Protein AF-A0A7C4X0G4-F1 (afdb_monomer)

Structure (mmCIF, N/CA/C/O backbone):
data_AF-A0A7C4X0G4-F1
#
_entry.id   AF-A0A7C4X0G4-F1
#
loop_
_atom_site.group_PDB
_atom_site.id
_atom_site.type_symbol
_atom_site.label_atom_id
_atom_site.label_alt_id
_atom_site.label_comp_id
_atom_site.label_asym_id
_atom_site.label_entity_id
_atom_site.label_seq_id
_atom_site.pdbx_PDB_ins_code
_atom_site.Cartn_x
_atom_site.Cartn_y
_atom_site.Cartn_z
_atom_site.occupancy
_atom_site.B_iso_or_equiv
_atom_site.auth_seq_id
_atom_site.auth_comp_id
_atom_site.auth_asym_id
_atom_site.auth_atom_id
_atom_site.pdbx_PDB_model_num
ATOM 1 N N . GLY A 1 1 ? 2.304 -13.188 -18.668 1.00 82.88 1 GLY A N 1
ATOM 2 C CA . GLY A 1 1 ? 3.392 -12.308 -19.144 1.00 82.88 1 GLY A CA 1
ATOM 3 C C . GLY A 1 1 ? 4.540 -12.319 -18.151 1.00 82.88 1 GLY A C 1
ATOM 4 O O . GLY A 1 1 ? 4.362 -12.902 -17.090 1.00 82.88 1 GLY A O 1
ATOM 5 N N . PRO A 1 2 ? 5.682 -11.684 -18.457 1.00 87.19 2 PRO A N 1
ATOM 6 C CA . PRO A 1 2 ? 6.880 -11.717 -17.606 1.00 87.19 2 PRO A CA 1
ATOM 7 C C . PRO A 1 2 ? 6.663 -11.154 -16.192 1.00 87.19 2 PRO A C 1
ATOM 9 O O . PRO A 1 2 ? 7.375 -11.535 -15.275 1.00 87.19 2 PRO A O 1
ATOM 12 N N . LEU A 1 3 ? 5.654 -10.297 -16.003 1.00 85.38 3 LEU A N 1
ATOM 13 C CA . LEU A 1 3 ? 5.280 -9.729 -14.701 1.00 85.38 3 LEU A CA 1
ATOM 14 C C . LEU A 1 3 ? 4.028 -10.377 -14.078 1.00 85.38 3 LEU A C 1
ATOM 16 O O . LEU A 1 3 ? 3.510 -9.891 -13.078 1.00 85.38 3 LEU A O 1
ATOM 20 N N . ALA A 1 4 ? 3.489 -11.445 -14.672 1.00 90.88 4 ALA A N 1
ATOM 21 C CA . ALA A 1 4 ? 2.280 -12.078 -14.148 1.00 90.88 4 ALA A CA 1
ATOM 22 C C . ALA A 1 4 ? 2.553 -12.737 -12.787 1.00 90.88 4 ALA A C 1
ATOM 24 O O . ALA A 1 4 ? 3.503 -13.501 -12.649 1.00 9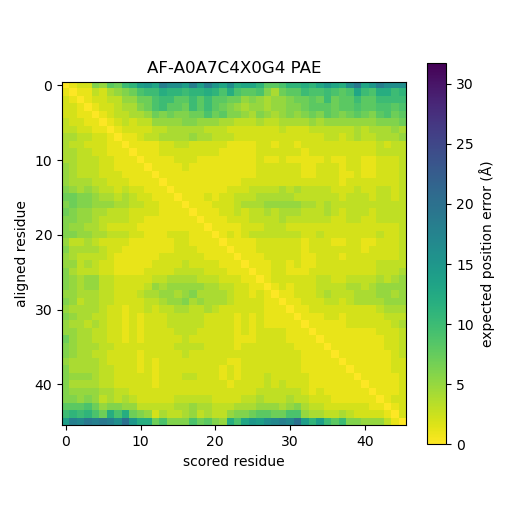0.88 4 ALA A O 1
ATOM 25 N N . GLY A 1 5 ? 1.696 -12.452 -11.802 1.00 90.88 5 GLY A N 1
ATOM 26 C CA . GLY A 1 5 ? 1.822 -12.966 -10.434 1.00 90.88 5 GLY A CA 1
ATOM 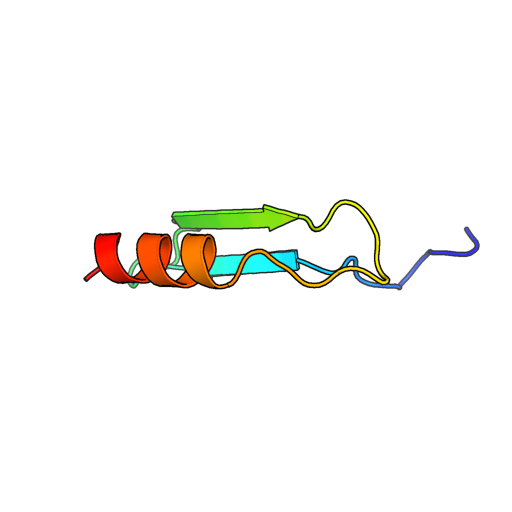27 C C . GLY A 1 5 ? 2.700 -12.117 -9.510 1.00 90.88 5 GLY A C 1
ATOM 28 O O . GLY A 1 5 ? 2.749 -12.397 -8.315 1.00 90.88 5 GLY A O 1
ATOM 29 N N . LEU A 1 6 ? 3.352 -11.069 -10.024 1.00 91.31 6 LEU A N 1
ATOM 30 C CA . LEU A 1 6 ? 4.056 -10.087 -9.200 1.00 91.31 6 LEU A CA 1
ATOM 31 C C . LEU A 1 6 ? 3.100 -8.973 -8.766 1.00 91.31 6 LEU A C 1
ATOM 33 O O . LEU A 1 6 ? 2.240 -8.541 -9.534 1.00 91.31 6 LEU A O 1
ATOM 37 N N . LEU A 1 7 ? 3.270 -8.494 -7.534 1.00 92.25 7 LEU A N 1
ATOM 38 C CA . LEU A 1 7 ? 2.532 -7.346 -7.014 1.00 92.25 7 LEU A CA 1
ATOM 39 C C . LEU A 1 7 ? 3.301 -6.055 -7.305 1.00 92.25 7 LEU A C 1
ATOM 41 O O . LEU A 1 7 ? 4.519 -5.996 -7.131 1.00 92.25 7 LEU A O 1
ATOM 45 N N . ALA A 1 8 ? 2.582 -5.009 -7.713 1.00 93.44 8 ALA A N 1
ATOM 46 C CA . ALA A 1 8 ? 3.141 -3.664 -7.778 1.00 93.44 8 ALA A CA 1
ATOM 47 C C . ALA A 1 8 ? 3.389 -3.124 -6.360 1.00 93.44 8 ALA A C 1
ATOM 49 O O . ALA A 1 8 ? 2.653 -3.441 -5.423 1.00 93.44 8 ALA A O 1
ATOM 50 N N . ARG A 1 9 ? 4.405 -2.270 -6.198 1.00 96.31 9 ARG A N 1
ATOM 51 C CA . ARG A 1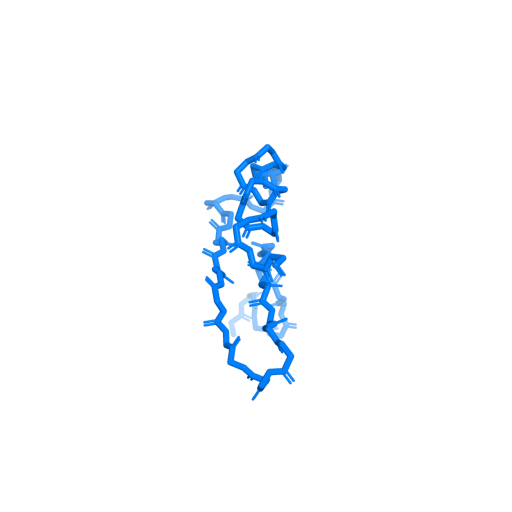 9 ? 4.619 -1.547 -4.941 1.00 96.31 9 ARG A CA 1
ATOM 52 C C . ARG A 1 9 ? 3.505 -0.514 -4.774 1.00 96.31 9 ARG A C 1
ATOM 54 O O . ARG A 1 9 ? 3.303 0.345 -5.632 1.00 96.31 9 ARG A O 1
ATOM 61 N N . SER A 1 10 ? 2.734 -0.621 -3.701 1.00 97.31 10 SER A N 1
ATOM 62 C CA . SER A 1 10 ? 1.587 0.252 -3.440 1.00 97.31 10 SER A CA 1
ATOM 63 C C . SER A 1 10 ? 1.285 0.319 -1.947 1.00 97.31 10 SER A C 1
ATOM 65 O O . SER A 1 10 ? 1.636 -0.593 -1.199 1.00 97.31 10 SER A O 1
ATOM 67 N N . VAL A 1 11 ? 0.615 1.389 -1.529 1.00 97.62 11 VAL A N 1
ATOM 68 C CA . VAL A 1 11 ? 0.113 1.582 -0.165 1.00 97.62 11 VAL A CA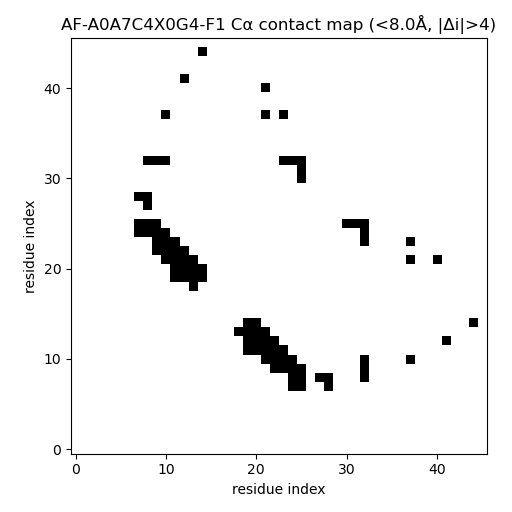 1
ATOM 69 C C . VAL A 1 11 ? -1.403 1.727 -0.223 1.00 97.62 11 VAL A C 1
ATOM 71 O O . VAL A 1 11 ? -1.923 2.488 -1.037 1.00 97.62 11 VAL A O 1
ATOM 74 N N . ILE A 1 12 ? -2.119 0.998 0.632 1.00 97.56 12 ILE A N 1
ATOM 75 C CA . ILE A 1 12 ? -3.578 1.076 0.764 1.00 97.56 12 ILE A CA 1
ATOM 76 C C . ILE A 1 12 ? -3.915 1.290 2.238 1.00 97.56 12 ILE A C 1
ATOM 78 O O . ILE A 1 12 ? -3.400 0.567 3.091 1.00 97.56 12 ILE A O 1
ATOM 82 N N . ILE A 1 13 ? -4.789 2.256 2.534 1.00 97.56 13 ILE A N 1
ATOM 83 C CA . ILE A 1 13 ? -5.352 2.456 3.877 1.00 97.56 13 ILE A CA 1
ATOM 84 C C . ILE A 1 13 ? -6.832 2.095 3.842 1.00 97.56 13 ILE A C 1
ATOM 86 O O . ILE A 1 13 ? -7.591 2.596 3.009 1.00 97.56 13 ILE A O 1
ATOM 90 N N . ILE A 1 14 ? -7.235 1.237 4.774 1.00 97.00 14 ILE A N 1
ATOM 91 C CA . ILE A 1 14 ? -8.612 0.787 4.962 1.00 97.00 14 ILE A CA 1
ATOM 92 C C . ILE A 1 14 ? -9.080 1.309 6.320 1.00 97.00 14 ILE A C 1
ATOM 94 O O . ILE A 1 14 ? -8.378 1.144 7.320 1.00 97.00 14 ILE A O 1
ATOM 98 N N . ASN A 1 15 ? -10.234 1.972 6.354 1.00 94.88 15 ASN A N 1
ATOM 99 C CA . ASN A 1 15 ? -10.797 2.503 7.592 1.00 94.88 15 ASN A CA 1
ATOM 100 C C . ASN A 1 15 ? -11.515 1.414 8.415 1.00 94.88 15 ASN A C 1
ATOM 102 O O . ASN A 1 15 ? -11.584 0.247 8.027 1.00 94.88 15 ASN A O 1
ATOM 106 N N . LYS A 1 16 ? -12.066 1.804 9.570 1.00 95.31 16 LYS A N 1
ATOM 107 C CA . LYS A 1 16 ? -12.751 0.888 10.501 1.00 95.31 16 LYS A CA 1
ATOM 108 C C . LYS A 1 16 ? -14.003 0.231 9.913 1.00 95.31 16 LYS A C 1
ATOM 110 O O . LYS A 1 16 ? -14.348 -0.866 10.336 1.00 95.31 16 LYS A O 1
ATOM 115 N N . ASP A 1 17 ? -14.631 0.862 8.926 1.00 96.12 17 ASP A N 1
ATOM 116 C CA . ASP A 1 17 ? -15.806 0.333 8.226 1.00 96.12 17 ASP A CA 1
ATOM 117 C C . ASP A 1 17 ? -15.422 -0.616 7.076 1.00 96.12 17 ASP A C 1
ATOM 119 O O . ASP A 1 17 ? -16.284 -1.099 6.343 1.00 96.12 17 ASP A O 1
ATOM 123 N N . GLY A 1 18 ? -14.123 -0.890 6.892 1.00 95.81 18 GLY A N 1
ATOM 124 C CA . GLY A 1 18 ? -13.618 -1.742 5.816 1.00 95.81 18 GLY A CA 1
ATOM 125 C C . GLY A 1 18 ? -13.554 -1.046 4.453 1.00 95.81 18 GLY A C 1
ATOM 126 O O . GLY A 1 18 ? -13.378 -1.715 3.436 1.00 95.81 18 GLY A O 1
ATOM 127 N N . ILE A 1 19 ? -13.682 0.283 4.408 1.00 96.31 19 ILE A N 1
ATOM 128 C CA . ILE A 1 19 ? -13.669 1.070 3.171 1.00 96.31 19 ILE A CA 1
ATOM 129 C C . ILE A 1 19 ? -12.248 1.559 2.878 1.00 96.31 19 ILE A C 1
ATOM 131 O O . ILE A 1 19 ? -11.555 2.101 3.746 1.00 96.31 19 ILE A O 1
ATOM 135 N N . ILE A 1 20 ? -11.822 1.415 1.622 1.00 96.69 20 ILE A N 1
ATOM 136 C CA . ILE A 1 20 ? -10.556 1.966 1.132 1.00 96.69 20 ILE A CA 1
ATOM 137 C C . I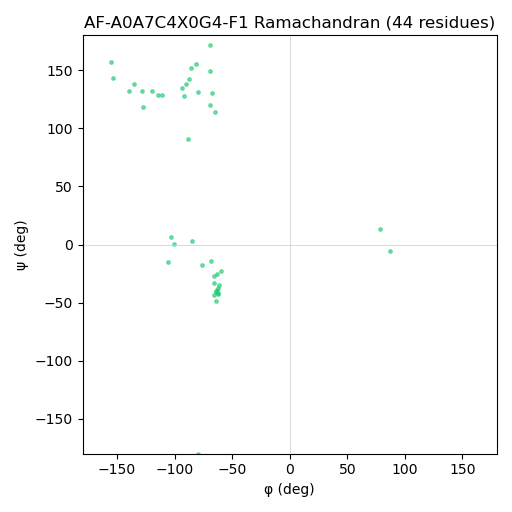LE A 1 20 ? -10.634 3.492 1.182 1.00 96.69 20 ILE A C 1
ATOM 139 O O . ILE A 1 20 ? -11.409 4.107 0.455 1.00 96.69 20 ILE A O 1
ATOM 143 N N . SER A 1 21 ? -9.821 4.094 2.043 1.00 95.94 21 SER A N 1
ATOM 144 C CA . SER A 1 21 ? -9.808 5.542 2.274 1.00 95.94 21 SER A CA 1
ATOM 145 C C . SER A 1 21 ? -8.593 6.237 1.657 1.00 95.94 21 SER A C 1
ATOM 147 O O . SER A 1 21 ? -8.589 7.454 1.508 1.00 95.94 21 SER A O 1
ATOM 149 N N . TYR A 1 22 ? -7.568 5.475 1.273 1.00 97.62 22 TYR A N 1
ATOM 150 C CA . TYR A 1 22 ? -6.396 5.988 0.572 1.00 97.62 22 TYR A CA 1
ATOM 151 C C . TYR A 1 22 ? -5.751 4.894 -0.273 1.00 97.62 22 TYR A C 1
ATOM 153 O O . TYR A 1 22 ? -5.668 3.736 0.149 1.00 97.62 22 TYR A O 1
ATOM 161 N N . THR A 1 23 ? -5.242 5.283 -1.437 1.00 97.62 23 THR A N 1
ATOM 162 C CA . THR A 1 23 ? -4.438 4.428 -2.310 1.00 97.62 23 THR A CA 1
ATOM 163 C C . THR A 1 23 ? -3.286 5.227 -2.892 1.00 97.62 23 THR A C 1
ATOM 165 O O . THR A 1 23 ? -3.505 6.294 -3.465 1.00 97.62 23 THR A O 1
ATOM 168 N N . GLN A 1 24 ? -2.085 4.668 -2.833 1.00 97.69 24 GLN A N 1
ATOM 169 C CA . GLN A 1 24 ? -0.927 5.170 -3.553 1.00 97.69 24 GLN A CA 1
ATOM 170 C C . GLN A 1 24 ? -0.298 4.040 -4.352 1.00 97.69 24 GLN A C 1
ATOM 172 O O . GLN A 1 24 ? 0.201 3.068 -3.786 1.00 97.69 24 GLN A O 1
ATOM 177 N N . GLN A 1 25 ? -0.277 4.201 -5.670 1.00 97.50 25 GLN A N 1
ATOM 178 C CA . GLN A 1 25 ? 0.521 3.372 -6.558 1.00 97.50 25 GLN A CA 1
ATOM 179 C C . GLN A 1 25 ? 1.878 4.042 -6.766 1.00 97.50 25 GLN A C 1
ATOM 181 O O . GLN A 1 25 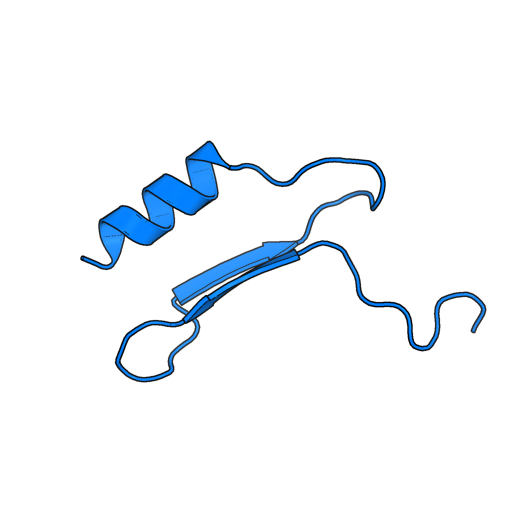? 1.939 5.222 -7.114 1.00 97.50 25 GLN A O 1
ATOM 186 N N . VAL A 1 26 ? 2.965 3.303 -6.549 1.00 96.81 26 VAL A N 1
ATOM 187 C CA . VAL A 1 26 ? 4.310 3.828 -6.803 1.00 96.81 26 VAL A CA 1
ATOM 188 C C . VAL A 1 26 ? 4.595 3.752 -8.311 1.00 96.81 26 VAL A C 1
ATOM 190 O O . VAL A 1 26 ? 4.359 2.691 -8.896 1.00 96.81 26 VAL A O 1
ATOM 193 N N . PRO A 1 27 ? 5.079 4.833 -8.957 1.00 93.50 27 PRO A N 1
ATOM 194 C CA . PRO A 1 27 ? 5.299 4.859 -10.406 1.00 93.50 27 PRO A CA 1
ATOM 195 C C . PRO A 1 27 ? 6.315 3.825 -10.904 1.00 93.50 27 PRO A C 1
ATOM 197 O O . PRO A 1 27 ? 6.142 3.285 -11.991 1.00 93.50 27 PRO A O 1
ATOM 200 N N . GLU A 1 28 ? 7.350 3.542 -10.108 1.00 93.44 28 GLU A N 1
ATOM 201 C CA . GLU A 1 28 ? 8.435 2.619 -10.445 1.00 93.44 28 GLU A CA 1
ATOM 202 C C . GLU A 1 28 ? 8.757 1.704 -9.257 1.00 93.44 28 GLU A C 1
ATOM 204 O O . GLU A 1 28 ? 8.839 2.159 -8.116 1.00 93.44 28 GLU A O 1
ATOM 209 N N . ILE A 1 29 ? 8.990 0.411 -9.500 1.00 90.81 29 ILE A N 1
ATOM 210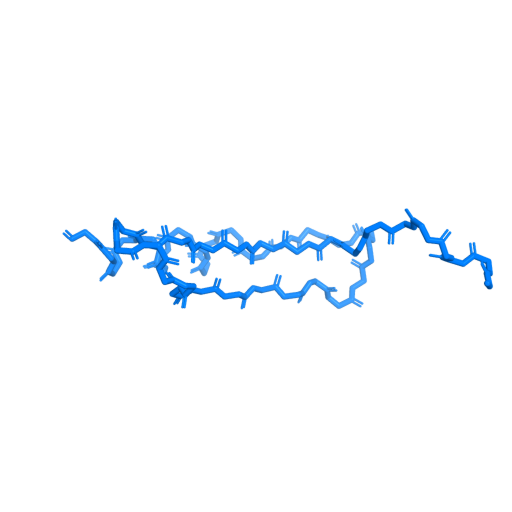 C CA . ILE A 1 29 ? 9.125 -0.579 -8.414 1.00 90.81 29 ILE A CA 1
ATOM 211 C C . ILE A 1 29 ? 10.359 -0.346 -7.528 1.00 90.81 29 ILE A C 1
ATOM 213 O O . ILE A 1 29 ? 10.354 -0.701 -6.348 1.00 90.81 29 ILE A O 1
ATOM 217 N N . ALA A 1 30 ? 11.405 0.264 -8.091 1.00 94.62 30 ALA A N 1
ATOM 218 C CA . ALA A 1 30 ? 12.630 0.606 -7.377 1.00 94.62 30 ALA A CA 1
ATOM 219 C C . ALA A 1 30 ? 12.477 1.836 -6.465 1.00 94.62 30 ALA A C 1
ATOM 221 O O . ALA A 1 30 ? 13.298 2.027 -5.570 1.00 94.62 30 ALA A O 1
ATOM 222 N N . GLN A 1 31 ? 11.447 2.661 -6.669 1.00 96.50 31 GLN A N 1
ATOM 223 C CA . GLN A 1 31 ? 11.214 3.869 -5.880 1.00 96.50 31 GLN A CA 1
ATOM 224 C C . GLN A 1 31 ? 10.435 3.559 -4.606 1.00 96.50 31 GLN A C 1
ATOM 226 O O . GLN A 1 31 ? 9.656 2.608 -4.537 1.00 96.50 31 GLN A O 1
ATOM 231 N N . GLU A 1 32 ? 10.642 4.361 -3.574 1.00 97.12 32 GLU A N 1
ATOM 232 C CA . GLU A 1 32 ? 9.863 4.282 -2.341 1.00 97.12 32 GLU A CA 1
ATOM 233 C C . GLU A 1 32 ? 8.519 5.021 -2.488 1.00 97.12 32 GLU A C 1
ATOM 235 O O . GLU A 1 32 ? 8.390 5.892 -3.353 1.00 97.12 32 GLU A O 1
ATOM 240 N N . PRO A 1 33 ? 7.488 4.657 -1.702 1.00 97.38 33 PRO A N 1
ATOM 241 C CA . PRO A 1 33 ? 6.265 5.447 -1.620 1.00 97.38 33 PRO A CA 1
ATOM 242 C C . PRO A 1 33 ? 6.513 6.790 -0.916 1.00 97.38 33 PRO A C 1
ATOM 244 O O . PRO A 1 33 ? 7.565 7.040 -0.334 1.00 97.38 33 PRO A O 1
ATOM 247 N N . ASP A 1 34 ? 5.499 7.646 -0.941 1.00 97.75 34 ASP A N 1
ATOM 248 C CA . ASP A 1 34 ? 5.508 8.941 -0.264 1.00 97.75 34 ASP A CA 1
ATOM 249 C C . ASP A 1 34 ? 4.999 8.739 1.167 1.00 97.75 34 ASP A C 1
ATOM 251 O 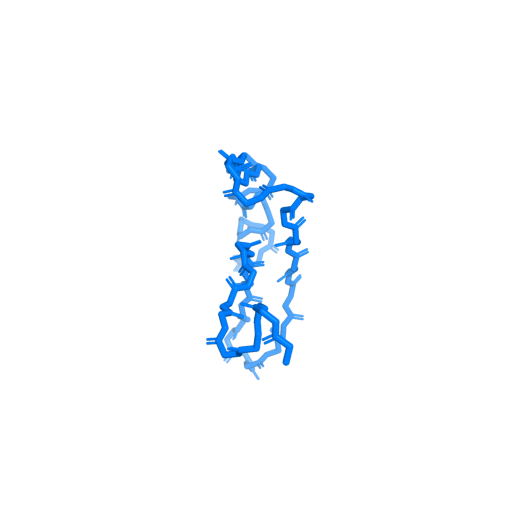O . ASP A 1 34 ? 3.795 8.750 1.432 1.00 97.75 34 ASP A O 1
ATOM 255 N N . TYR A 1 35 ? 5.924 8.475 2.089 1.00 97.38 35 TYR A N 1
ATOM 256 C CA . TYR A 1 35 ? 5.576 8.174 3.478 1.00 97.38 35 TYR A CA 1
ATOM 257 C C . TYR A 1 35 ? 4.863 9.333 4.172 1.00 97.38 35 TYR A C 1
ATOM 259 O O . TYR A 1 35 ? 3.931 9.091 4.940 1.00 97.38 35 TYR A O 1
ATOM 267 N N . ASP A 1 36 ? 5.259 10.574 3.892 1.00 97.62 36 ASP A N 1
ATOM 268 C CA . ASP A 1 36 ? 4.656 11.753 4.512 1.00 97.62 36 ASP A CA 1
ATOM 269 C C . ASP A 1 36 ? 3.196 11.902 4.069 1.00 97.62 36 ASP A C 1
ATOM 271 O O . ASP A 1 36 ? 2.307 12.128 4.899 1.00 97.62 36 ASP A O 1
ATOM 275 N N . ALA A 1 37 ? 2.913 11.701 2.776 1.00 96.69 37 ALA A N 1
ATOM 276 C CA . ALA A 1 37 ? 1.547 11.708 2.260 1.00 96.69 37 ALA A CA 1
ATOM 277 C C . ALA A 1 37 ? 0.689 10.587 2.870 1.00 96.69 37 ALA A C 1
ATOM 279 O O . ALA A 1 37 ? -0.467 10.828 3.233 1.00 96.69 37 ALA A O 1
ATOM 280 N N . VAL A 1 38 ? 1.251 9.383 3.024 1.00 96.88 38 VAL A N 1
ATOM 281 C CA . VAL A 1 38 ? 0.569 8.230 3.637 1.00 96.88 38 VAL A CA 1
ATOM 282 C C . VAL A 1 38 ? 0.234 8.497 5.103 1.00 96.88 38 VAL A C 1
ATOM 284 O O . VAL A 1 38 ? -0.903 8.279 5.525 1.00 96.88 38 VAL A O 1
ATOM 287 N N . LEU A 1 39 ? 1.201 8.976 5.888 1.00 96.94 39 LEU A N 1
ATOM 288 C CA . LEU A 1 39 ? 0.996 9.264 7.308 1.00 96.94 39 LEU A CA 1
ATOM 289 C C . LEU A 1 39 ? -0.035 10.376 7.498 1.00 96.94 39 LEU A C 1
ATOM 291 O O . LEU A 1 39 ? -0.927 10.244 8.334 1.00 96.94 39 LEU A O 1
ATOM 295 N N . LYS A 1 40 ? 0.012 11.421 6.668 1.00 97.06 40 LYS A N 1
ATOM 296 C CA . LYS A 1 40 ? -0.992 12.488 6.688 1.00 97.06 40 LYS A CA 1
ATOM 297 C C . LYS A 1 40 ? -2.394 11.971 6.352 1.00 97.06 40 LYS A C 1
ATOM 299 O O . LYS A 1 40 ? -3.356 12.356 7.014 1.00 97.06 40 LYS A O 1
ATOM 304 N N . ALA A 1 41 ? -2.522 11.094 5.354 1.00 95.56 41 ALA A N 1
ATOM 305 C CA . ALA A 1 41 ? -3.800 10.465 5.022 1.00 95.56 41 ALA A CA 1
ATOM 306 C C . ALA A 1 41 ? -4.322 9.599 6.180 1.00 95.56 41 ALA A C 1
ATOM 308 O O . ALA A 1 41 ? -5.512 9.630 6.483 1.00 95.56 41 ALA A O 1
ATOM 309 N N . LEU A 1 42 ? -3.436 8.878 6.874 1.00 95.06 42 LEU A N 1
ATOM 310 C CA . LEU A 1 42 ? -3.795 8.107 8.063 1.00 95.06 42 LEU A CA 1
ATOM 311 C C . LEU A 1 42 ? -4.277 9.005 9.213 1.00 95.06 42 LEU A C 1
ATOM 313 O O . LEU A 1 42 ? -5.238 8.663 9.899 1.00 95.06 42 LEU A O 1
ATOM 317 N N . GLU A 1 43 ? -3.639 10.156 9.429 1.00 95.00 43 GLU A N 1
ATOM 318 C CA . GLU A 1 43 ? -4.041 11.109 10.469 1.00 95.00 43 GLU A CA 1
ATOM 319 C C . GLU A 1 43 ? -5.415 11.735 10.222 1.00 95.00 43 GLU A C 1
ATOM 321 O O . GLU A 1 43 ? -6.138 11.980 11.184 1.00 95.00 43 GLU A O 1
ATOM 326 N N . GLN A 1 44 ? -5.800 11.944 8.961 1.00 91.94 44 GLN A N 1
ATOM 327 C CA . GLN A 1 44 ? -7.129 12.449 8.587 1.00 91.94 44 GLN A CA 1
ATOM 328 C C . GLN A 1 44 ? -8.265 11.452 8.867 1.00 91.94 44 GLN A C 1
ATOM 330 O O . GLN A 1 44 ? -9.430 11.840 8.827 1.00 91.94 44 GLN A O 1
ATOM 335 N N . LEU A 1 45 ? -7.935 10.184 9.133 1.00 86.25 45 LEU A N 1
ATOM 336 C CA . LEU A 1 45 ? -8.888 9.104 9.410 1.00 86.25 45 LEU A CA 1
ATOM 337 C C . LEU A 1 45 ? -9.032 8.785 10.907 1.00 86.25 45 LEU A C 1
ATOM 339 O O . LEU A 1 45 ? -9.761 7.851 11.254 1.00 86.25 45 LEU A O 1
ATOM 343 N N . LYS A 1 46 ? -8.313 9.507 11.779 1.00 73.00 46 LYS A N 1
ATOM 344 C CA . LYS A 1 46 ? -8.515 9.452 13.234 1.00 73.00 46 LYS A CA 1
ATOM 345 C C . LYS A 1 46 ? -9.881 10.020 13.604 1.00 73.00 46 LYS A C 1
ATOM 347 O O . LYS A 1 46 ? -10.542 9.365 14.442 1.00 73.00 46 LYS A O 1
#

Sequence (46 aa):
GPLAGLLARSVIIINKDGIISYTQQVPEIAQEPDYDAVLKALEQLK

Secondary structure (DSSP, 8-state):
-TTTTPPPPEEEEE-TTS-EEEEEE-SSTTSPP-HHHHHHHHHTT-

Solvent-accessible surface area (backbone atoms only — not comparable to full-atom values): 3158 Å² total; per-residue (Å²): 110,101,65,65,94,63,80,79,54,63,49,77,42,65,48,97,86,70,46,81,76,44,78,45,78,42,96,47,80,89,56,77,73,65,62,67,62,51,52,53,55,53,61,75,70,112

pLDDT: mean 94.27, std 4.76, range [73.0, 97.75]

Foldseek 3Di:
DVCPPPDFDKDWDAAPVRHTQDIDGDPDRPDDDDVVVVVVSVVVRD

Radius of gyration: 12.76 Å; Cα contacts (8 Å, |Δi|>4): 44; chains: 1; bounding box: 28×26×32 Å

Nearest PDB structures (foldseek):
  1xvq-assembly1_A  TM=8.268E-01  e=3.791E-03  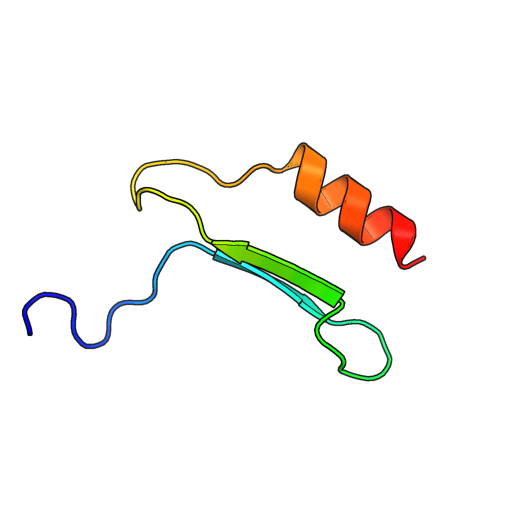Mycobacterium tuberculosis
  4g2e-assembly1_A-2  TM=8.166E-01  e=4.630E-02  Sulfurisphaera tokodaii str. 7
  3hjp-assembly2_D  TM=7.824E-01  e=4.044E-02  Saccharolobus solfataricus
  2ywn-assembly1_A  TM=8.161E-01  e=7.433E-02  Sulfurisphaera tokodaii
  5hqp-assembly1_B  TM=6.191E-01  e=4.602E+00  Homo sapiens

Mean predicted aligned error: 3.21 Å